Protein AF-A0AA88WA86-F1 (afdb_monomer_lite)

Foldseek 3Di:
DDDDPVQVVQAFAWPDDQVQQKTKHWHGWPDKDKDWDWDADPNDIDIKMWIKTKTKMKMFHADPVRHTPDIDIDIDIDGTDMPVCVPVD

pLDDT: mean 90.16, std 12.4, range [42.53, 98.31]

Secondary structure (DSSP, 8-state):
-PPPHHHHHHTT-EEEESGGGEEEEEEEEEEEEEEEEEEEETTEEEEEEEEEEEEEEEEEEE-TTS-EEEEEEEEEEEEEEEGGGTT--

Structure (mmCIF, N/CA/C/O backbone):
data_AF-A0AA88WA86-F1
#
_entry.id   AF-A0AA88WA86-F1
#
loop_
_atom_site.group_PDB
_atom_site.id
_atom_site.type_symbol
_atom_site.label_atom_id
_atom_site.label_alt_id
_atom_site.label_comp_id
_atom_site.label_asym_id
_atom_site.label_entity_id
_atom_site.label_seq_id
_atom_site.pdbx_PDB_ins_code
_atom_site.Cartn_x
_atom_site.Cartn_y
_atom_site.Cartn_z
_atom_site.occupancy
_atom_site.B_iso_or_equiv
_atom_site.auth_seq_id
_atom_site.auth_comp_id
_atom_site.auth_asym_id
_atom_site.auth_atom_id
_atom_site.pdbx_PDB_model_num
ATOM 1 N N . MET A 1 1 ? -3.921 -11.904 -19.759 1.00 42.53 1 MET A N 1
ATOM 2 C CA . MET A 1 1 ? -3.392 -10.720 -19.043 1.00 42.53 1 MET A CA 1
ATOM 3 C C . MET A 1 1 ? -2.849 -11.206 -17.714 1.00 42.53 1 MET A C 1
ATOM 5 O O . MET A 1 1 ? -3.634 -11.705 -16.923 1.00 42.53 1 MET A O 1
ATOM 9 N N . GLY A 1 2 ? -1.528 -11.195 -17.518 1.00 44.69 2 GLY A N 1
ATOM 10 C CA . GLY A 1 2 ? -0.915 -11.720 -16.295 1.00 44.69 2 GLY A CA 1
ATOM 11 C C . GLY A 1 2 ? -1.298 -10.865 -15.090 1.00 44.69 2 GLY A C 1
ATOM 12 O O . GLY A 1 2 ? -1.034 -9.665 -15.078 1.00 44.69 2 GLY A O 1
ATOM 13 N N . THR A 1 3 ? -1.943 -11.467 -14.098 1.00 44.59 3 THR A N 1
ATOM 14 C CA . THR A 1 3 ? -2.176 -10.848 -12.791 1.00 44.59 3 THR A CA 1
ATOM 15 C C . THR A 1 3 ? -0.827 -10.447 -12.199 1.00 44.59 3 THR A C 1
ATOM 17 O O . THR A 1 3 ? 0.100 -11.251 -12.129 1.00 44.59 3 THR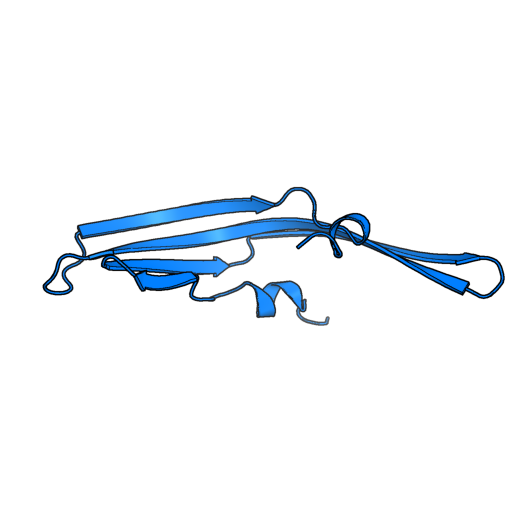 A O 1
ATOM 20 N N . SER A 1 4 ? -0.674 -9.167 -11.874 1.00 60.03 4 SER A N 1
ATOM 21 C CA . SER A 1 4 ? 0.633 -8.576 -11.600 1.00 60.0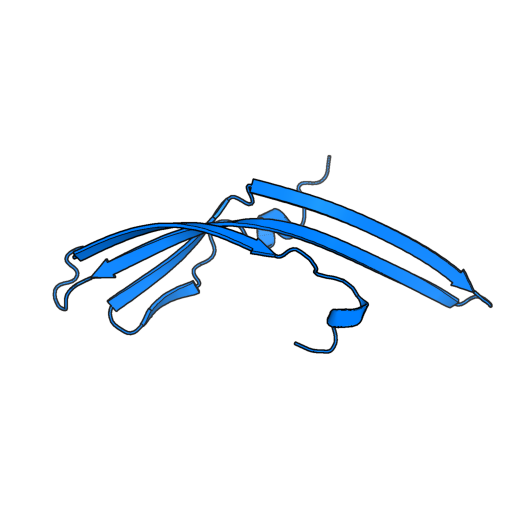3 4 SER A CA 1
ATOM 22 C C . SER A 1 4 ? 1.260 -9.133 -10.307 1.00 60.03 4 SER A C 1
ATOM 24 O O . SER A 1 4 ? 0.615 -9.117 -9.263 1.00 60.03 4 SER A O 1
ATOM 26 N N . SER A 1 5 ? 2.526 -9.575 -10.362 1.00 78.44 5 SER A N 1
ATOM 27 C CA . SER A 1 5 ? 3.281 -10.137 -9.217 1.00 78.44 5 SER A CA 1
ATOM 28 C C . SER A 1 5 ? 3.186 -9.281 -7.939 1.00 78.44 5 SER A C 1
ATOM 30 O O . SER A 1 5 ? 2.968 -9.796 -6.848 1.00 78.44 5 SER A O 1
ATOM 32 N N . VAL A 1 6 ? 3.227 -7.951 -8.081 1.00 83.44 6 VAL A N 1
ATOM 33 C CA . VAL A 1 6 ? 3.140 -6.989 -6.966 1.00 83.44 6 VAL A CA 1
ATOM 34 C C . VAL A 1 6 ? 1.816 -7.082 -6.201 1.00 83.44 6 VAL A C 1
ATOM 36 O O . VAL A 1 6 ? 1.820 -6.996 -4.979 1.00 83.44 6 VAL A O 1
ATOM 39 N N . THR A 1 7 ? 0.684 -7.285 -6.885 1.00 87.75 7 THR A N 1
ATOM 40 C CA . THR A 1 7 ? -0.618 -7.409 -6.208 1.00 87.75 7 THR A CA 1
ATOM 41 C C . THR A 1 7 ? -0.651 -8.656 -5.338 1.00 87.75 7 THR A C 1
ATOM 43 O O . THR A 1 7 ? -1.047 -8.583 -4.185 1.00 87.75 7 THR A O 1
ATOM 46 N N . THR A 1 8 ? -0.171 -9.789 -5.850 1.00 90.00 8 THR A N 1
ATOM 47 C CA . THR A 1 8 ? -0.102 -11.042 -5.084 1.00 90.00 8 THR A CA 1
ATOM 48 C C . THR A 1 8 ? 0.855 -10.944 -3.892 1.00 90.00 8 THR A C 1
ATOM 50 O O . THR A 1 8 ? 0.576 -11.501 -2.827 1.00 90.00 8 THR A O 1
ATOM 53 N N . LEU A 1 9 ? 1.972 -10.231 -4.065 1.00 91.25 9 LEU A N 1
ATOM 54 C CA . LEU A 1 9 ? 2.968 -10.027 -3.014 1.00 91.25 9 LEU A CA 1
ATOM 55 C C . LEU A 1 9 ? 2.470 -9.118 -1.891 1.00 91.25 9 LEU A C 1
ATOM 57 O O . LEU A 1 9 ? 2.827 -9.364 -0.746 1.00 91.25 9 LEU A O 1
ATOM 61 N N . LEU A 1 10 ? 1.666 -8.098 -2.201 1.00 93.44 10 LEU A N 1
ATOM 62 C CA . LEU A 1 10 ? 1.302 -7.055 -1.239 1.00 93.44 10 LEU A CA 1
ATOM 63 C C . LEU A 1 10 ? -0.139 -7.118 -0.743 1.00 93.44 10 LEU A C 1
ATOM 65 O O . LEU A 1 10 ? -0.408 -6.537 0.299 1.00 93.44 10 LEU A O 1
ATOM 69 N N . ALA A 1 11 ? -1.063 -7.774 -1.444 1.00 93.88 11 ALA A N 1
ATOM 70 C CA . ALA A 1 11 ? -2.445 -7.877 -0.985 1.00 93.88 11 ALA A CA 1
ATOM 71 C C . ALA A 1 11 ? -2.591 -8.907 0.142 1.00 93.88 11 ALA A C 1
ATOM 73 O O . ALA A 1 11 ? -1.954 -9.972 0.101 1.00 93.88 11 ALA A O 1
ATOM 74 N N . ASP A 1 12 ? -3.444 -8.577 1.113 1.00 95.44 12 ASP A N 1
ATOM 75 C CA . ASP A 1 12 ? -3.860 -9.443 2.222 1.00 95.44 12 ASP A CA 1
ATOM 76 C C . ASP A 1 12 ? -2.677 -10.073 2.983 1.00 95.44 12 ASP A C 1
ATOM 78 O O . ASP A 1 12 ? -2.610 -11.287 3.199 1.00 95.44 12 ASP A O 1
ATOM 82 N N . LYS A 1 13 ? -1.674 -9.257 3.326 1.00 96.56 13 LYS A N 1
ATOM 83 C CA . LYS A 1 13 ? -0.479 -9.686 4.061 1.00 96.56 13 LYS A CA 1
ATOM 84 C C . LYS A 1 13 ? -0.515 -9.175 5.498 1.00 96.56 13 LYS A C 1
ATOM 86 O O . LYS A 1 13 ? -0.660 -7.967 5.699 1.00 96.56 13 LYS A O 1
ATOM 91 N N . PRO A 1 14 ? -0.330 -10.053 6.498 1.00 96.69 14 PRO A N 1
ATOM 92 C CA . PRO A 1 14 ? -0.170 -9.611 7.873 1.00 96.69 14 PRO A CA 1
ATOM 93 C C . PRO A 1 14 ? 1.155 -8.852 8.023 1.00 96.69 14 PRO A C 1
ATOM 95 O O . PRO A 1 14 ? 2.197 -9.296 7.543 1.00 96.69 14 PRO A O 1
ATOM 98 N N . ILE A 1 15 ? 1.092 -7.705 8.691 1.00 96.06 15 ILE A N 1
ATOM 99 C CA . ILE A 1 15 ? 2.238 -6.893 9.114 1.00 96.06 15 ILE A CA 1
ATOM 100 C C . ILE A 1 15 ? 2.506 -7.143 10.601 1.00 96.06 15 ILE A C 1
ATOM 102 O O . ILE A 1 15 ? 3.636 -7.443 10.966 1.00 96.06 15 ILE A O 1
ATOM 106 N N . LEU A 1 16 ? 1.462 -7.062 11.434 1.00 97.56 16 LEU A N 1
ATOM 107 C CA . LEU A 1 16 ? 1.483 -7.420 12.855 1.00 97.56 16 LEU A CA 1
ATOM 108 C C . LEU A 1 16 ? 0.356 -8.412 13.139 1.00 97.56 16 LEU A C 1
ATOM 110 O O . LEU A 1 16 ? -0.744 -8.274 12.600 1.00 97.56 16 LEU A O 1
ATOM 114 N N . SER A 1 17 ? 0.634 -9.403 13.978 1.00 95.69 17 SER A N 1
ATOM 115 C CA . SER A 1 17 ? -0.274 -10.507 14.313 1.00 95.69 17 SER A CA 1
ATOM 116 C C . SER A 1 17 ? -0.450 -10.671 15.827 1.00 95.69 17 SER A C 1
ATOM 118 O O . SER A 1 17 ? -0.608 -11.790 16.313 1.00 95.69 17 SER A O 1
ATOM 120 N N . GLY A 1 18 ? -0.425 -9.561 16.570 1.00 95.00 18 GLY A N 1
ATOM 121 C CA . GLY A 1 18 ? -0.676 -9.521 18.013 1.00 95.00 18 GLY A CA 1
ATOM 122 C C . GLY A 1 18 ? 0.444 -8.890 18.841 1.00 95.00 18 GLY A C 1
ATOM 123 O O . GLY A 1 18 ? 0.345 -8.852 20.069 1.00 95.00 18 GLY A O 1
ATOM 124 N N . GLU A 1 19 ? 1.506 -8.375 18.218 1.00 96.56 19 GLU A N 1
ATOM 125 C CA . GLU A 1 19 ? 2.576 -7.666 18.916 1.00 96.56 19 GLU A CA 1
ATOM 126 C C . GLU A 1 19 ? 2.009 -6.440 19.648 1.00 96.56 19 GLU A C 1
ATOM 128 O O . GLU A 1 19 ? 1.482 -5.513 19.036 1.00 96.56 19 GLU A O 1
ATOM 133 N N . GLY A 1 20 ? 2.081 -6.442 20.983 1.00 95.19 20 GLY A N 1
ATOM 134 C CA . GLY A 1 20 ? 1.481 -5.382 21.801 1.00 95.19 20 GLY A CA 1
ATOM 135 C C . GLY A 1 20 ? -0.048 -5.302 21.692 1.00 95.19 20 GLY A C 1
ATOM 136 O O . GLY A 1 20 ? -0.602 -4.221 21.868 1.00 95.19 20 GLY A O 1
ATOM 137 N N . ASN A 1 21 ? -0.717 -6.422 21.389 1.00 96.81 21 ASN A N 1
ATOM 138 C CA . ASN A 1 21 ? -2.149 -6.509 21.077 1.00 96.81 21 ASN A CA 1
ATOM 139 C C . ASN A 1 21 ? -2.567 -5.687 19.843 1.00 96.81 21 ASN A C 1
ATOM 141 O O . ASN A 1 21 ? -3.720 -5.262 19.734 1.00 96.81 21 ASN A O 1
ATOM 145 N N . LEU A 1 22 ? -1.634 -5.455 18.916 1.00 97.56 22 LEU A N 1
ATOM 146 C CA . LEU A 1 22 ? -1.891 -4.797 17.641 1.00 97.56 22 LEU A CA 1
ATOM 147 C C . LEU A 1 22 ? -1.898 -5.820 16.509 1.00 97.56 22 LEU A C 1
ATOM 149 O O . LEU A 1 22 ? -1.025 -6.682 16.403 1.00 97.56 22 LEU A O 1
ATOM 153 N N . PHE A 1 23 ? -2.870 -5.673 15.625 1.00 97.88 23 PHE A N 1
ATOM 154 C CA . PHE A 1 23 ? -3.032 -6.471 14.423 1.00 97.88 23 PHE A CA 1
ATOM 155 C C . PHE A 1 23 ? -3.063 -5.514 13.249 1.00 97.88 23 PHE A C 1
ATOM 157 O O . PHE A 1 23 ? -3.871 -4.592 13.231 1.00 97.88 23 PHE A O 1
ATOM 164 N N . ILE A 1 24 ? -2.175 -5.694 12.281 1.00 98.19 24 ILE A N 1
ATOM 165 C CA . ILE A 1 24 ? -2.107 -4.836 11.097 1.00 98.19 24 ILE A CA 1
ATOM 166 C C . ILE A 1 24 ? -1.959 -5.741 9.892 1.00 98.19 24 ILE A C 1
ATOM 168 O O . ILE A 1 24 ? -1.128 -6.645 9.899 1.00 98.19 24 ILE A O 1
ATOM 172 N N . GLN A 1 25 ? -2.730 -5.479 8.847 1.00 98.12 25 GLN A N 1
ATOM 173 C CA . GLN A 1 25 ? -2.616 -6.171 7.573 1.00 98.12 25 GLN A CA 1
ATOM 174 C C . GLN A 1 25 ? -2.753 -5.193 6.415 1.00 98.12 25 GLN A C 1
ATOM 176 O O . GLN A 1 25 ? -3.457 -4.183 6.500 1.00 98.12 25 GLN A O 1
ATOM 181 N N . THR A 1 26 ? -2.093 -5.507 5.312 1.00 98.00 26 THR A N 1
ATOM 182 C CA . THR A 1 26 ? -2.403 -4.885 4.031 1.00 98.00 26 THR A CA 1
ATOM 183 C C . THR A 1 26 ? -3.745 -5.412 3.522 1.00 98.00 26 THR A C 1
ATOM 185 O O . THR A 1 26 ? -4.167 -6.511 3.879 1.00 98.00 26 THR A O 1
ATOM 188 N N . THR A 1 27 ? -4.426 -4.630 2.691 1.00 97.25 27 THR A N 1
ATOM 189 C CA . THR A 1 27 ? -5.702 -5.016 2.077 1.00 97.25 27 THR A CA 1
ATOM 190 C C . THR A 1 27 ? -5.519 -5.145 0.568 1.00 97.25 27 THR A C 1
ATOM 192 O O . THR A 1 27 ? -4.877 -6.082 0.098 1.00 97.25 27 THR A O 1
ATOM 195 N N . LYS A 1 28 ? -6.004 -4.178 -0.213 1.00 95.44 28 LYS A N 1
ATOM 196 C CA . LYS A 1 28 ? -5.870 -4.152 -1.670 1.00 95.44 28 LYS A CA 1
ATOM 197 C C . LYS A 1 28 ? -4.799 -3.173 -2.131 1.00 95.44 28 LYS A C 1
ATOM 199 O O . LYS A 1 28 ? -4.577 -2.121 -1.539 1.00 95.44 28 LYS A O 1
ATOM 204 N N . VAL A 1 29 ? -4.177 -3.502 -3.259 1.00 95.00 29 VAL A N 1
ATOM 205 C CA . VAL A 1 29 ? -3.370 -2.547 -4.021 1.00 95.00 29 VAL A CA 1
ATOM 206 C C . VAL A 1 29 ? -4.320 -1.663 -4.829 1.00 95.00 29 VAL A C 1
ATOM 208 O O . VAL A 1 29 ? -4.970 -2.149 -5.752 1.00 95.00 29 VAL A O 1
ATOM 211 N N . GLU A 1 30 ? -4.406 -0.382 -4.477 1.00 94.88 30 GLU A N 1
ATOM 212 C CA . GLU A 1 30 ? -5.329 0.581 -5.097 1.00 94.88 30 GLU A CA 1
ATOM 213 C C . GLU A 1 30 ? -4.830 1.068 -6.453 1.00 94.88 30 GLU A C 1
ATOM 215 O O . GLU A 1 30 ? -5.589 1.209 -7.410 1.00 94.88 30 GLU A O 1
ATOM 220 N N . LYS A 1 31 ? -3.528 1.341 -6.534 1.00 93.56 31 LYS A N 1
ATOM 221 C CA . LYS A 1 31 ? -2.904 1.932 -7.714 1.00 93.56 31 LYS A CA 1
ATOM 222 C C . LYS A 1 31 ? -1.503 1.377 -7.875 1.00 93.56 31 LYS A C 1
ATOM 224 O O . LYS A 1 31 ? -0.769 1.267 -6.897 1.00 93.56 31 LYS A O 1
ATOM 229 N N . VAL A 1 32 ? -1.124 1.060 -9.112 1.00 92.25 32 VAL A N 1
ATOM 230 C CA . VAL A 1 32 ? 0.276 0.817 -9.464 1.00 92.25 32 VAL A CA 1
ATOM 231 C C . VAL A 1 32 ? 0.592 1.474 -10.795 1.00 92.25 32 VAL A C 1
ATOM 233 O O . VAL A 1 32 ? 0.022 1.108 -11.821 1.00 92.25 32 VAL A O 1
ATOM 236 N N . GLU A 1 33 ? 1.539 2.399 -10.778 1.00 92.69 33 GLU A N 1
ATOM 237 C CA . GLU A 1 33 ? 2.151 2.986 -11.965 1.00 92.69 33 GLU A CA 1
ATOM 238 C C . GLU A 1 33 ? 3.534 2.369 -12.132 1.00 92.69 33 GLU A C 1
ATOM 240 O O . GLU A 1 33 ? 4.283 2.243 -11.162 1.00 92.69 33 GLU A O 1
ATOM 245 N N . ARG A 1 34 ? 3.853 1.909 -13.345 1.00 87.88 34 ARG A N 1
ATOM 246 C CA . ARG A 1 34 ? 5.091 1.174 -13.615 1.00 87.88 34 ARG A CA 1
ATOM 247 C C . ARG A 1 34 ? 5.721 1.646 -14.901 1.00 87.88 34 ARG A C 1
ATOM 249 O O . ARG A 1 34 ? 5.063 1.697 -15.936 1.00 87.88 34 ARG A O 1
ATOM 256 N N . GLU A 1 35 ? 7.020 1.848 -14.830 1.00 85.62 35 GLU A N 1
ATOM 257 C CA . GLU A 1 35 ? 7.890 2.051 -15.971 1.00 85.62 35 GLU A CA 1
ATOM 258 C C . GLU A 1 35 ? 9.008 1.019 -15.858 1.00 85.62 35 GLU A C 1
ATOM 260 O O . GLU A 1 35 ? 9.659 0.908 -14.824 1.00 85.62 35 GLU A O 1
ATOM 265 N N . ALA A 1 36 ? 9.209 0.214 -16.894 1.00 88.12 36 ALA A N 1
ATOM 266 C CA . ALA A 1 36 ? 10.315 -0.730 -16.961 1.00 88.12 36 ALA A CA 1
ATOM 267 C C . ALA A 1 36 ? 11.018 -0.540 -18.297 1.00 88.12 36 ALA A C 1
ATOM 269 O O . ALA A 1 36 ? 10.364 -0.398 -19.332 1.00 88.12 36 ALA A O 1
ATOM 270 N N . TYR A 1 37 ? 12.344 -0.535 -18.275 1.00 87.19 37 TYR A N 1
ATOM 271 C CA . TYR A 1 37 ? 13.157 -0.349 -19.462 1.00 87.19 37 TYR A CA 1
ATOM 272 C C . TYR A 1 37 ? 14.304 -1.349 -19.494 1.00 87.19 37 TYR A C 1
ATOM 274 O O . TYR A 1 37 ? 14.775 -1.847 -18.472 1.00 87.19 37 TYR A O 1
ATOM 282 N N . VAL A 1 38 ? 14.756 -1.647 -20.707 1.00 92.12 38 VAL A N 1
ATOM 283 C CA . VAL A 1 38 ? 15.918 -2.494 -20.941 1.00 92.12 38 VAL A CA 1
ATOM 284 C C . VAL A 1 38 ? 16.793 -1.801 -21.969 1.00 92.12 38 VAL A C 1
ATOM 286 O O . VAL A 1 38 ? 16.405 -1.646 -23.124 1.00 92.12 38 VAL A O 1
ATOM 289 N N . ASN A 1 39 ? 17.981 -1.389 -21.544 1.00 91.25 39 ASN A N 1
ATOM 290 C CA . ASN A 1 39 ? 18.989 -0.806 -22.417 1.00 91.25 39 ASN A CA 1
ATOM 291 C C . ASN A 1 39 ? 20.093 -1.825 -22.693 1.00 91.25 39 ASN A C 1
ATOM 293 O O . ASN A 1 39 ? 20.539 -2.521 -21.786 1.00 91.25 39 ASN A O 1
ATOM 297 N N . VAL A 1 40 ? 20.583 -1.901 -23.932 1.00 93.44 40 VAL A N 1
ATOM 298 C CA . VAL A 1 40 ? 21.724 -2.761 -24.283 1.00 93.44 40 VAL A CA 1
ATOM 299 C C . VAL A 1 40 ? 22.925 -1.890 -24.627 1.00 93.44 40 VAL A C 1
ATOM 301 O O . VAL A 1 40 ? 22.889 -1.109 -25.575 1.00 93.44 40 VAL A O 1
ATOM 304 N N . ARG A 1 41 ? 24.017 -2.025 -23.867 1.00 94.31 41 ARG A N 1
ATOM 305 C CA . ARG A 1 41 ? 25.250 -1.249 -24.062 1.00 94.31 41 ARG A CA 1
ATOM 306 C C . ARG A 1 41 ? 26.460 -2.171 -24.056 1.00 94.31 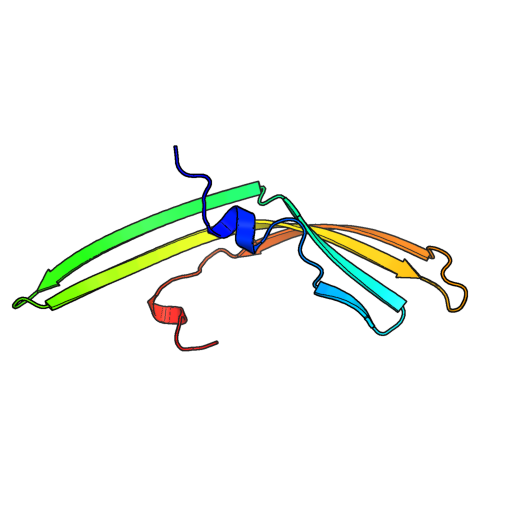41 ARG A C 1
ATOM 308 O O . ARG A 1 41 ? 26.727 -2.844 -23.066 1.00 94.31 41 ARG A O 1
ATOM 315 N N . LYS A 1 42 ? 27.224 -2.179 -25.156 1.00 95.00 42 LYS A N 1
ATOM 316 C CA . LYS A 1 42 ? 28.422 -3.031 -25.326 1.00 95.00 42 LYS A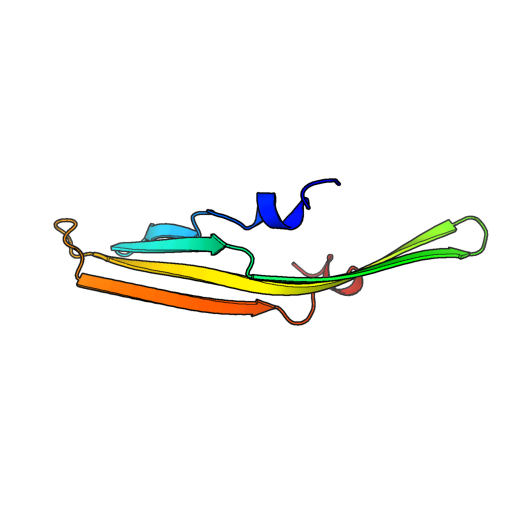 CA 1
ATOM 317 C C . LYS A 1 42 ? 28.143 -4.515 -25.014 1.00 95.00 42 LYS A C 1
ATOM 319 O O . LYS A 1 42 ? 28.907 -5.157 -24.303 1.00 95.00 42 LYS A O 1
ATOM 324 N N . GLY A 1 43 ? 27.004 -5.025 -25.485 1.00 94.00 43 GLY A N 1
ATOM 325 C CA . GLY A 1 43 ? 2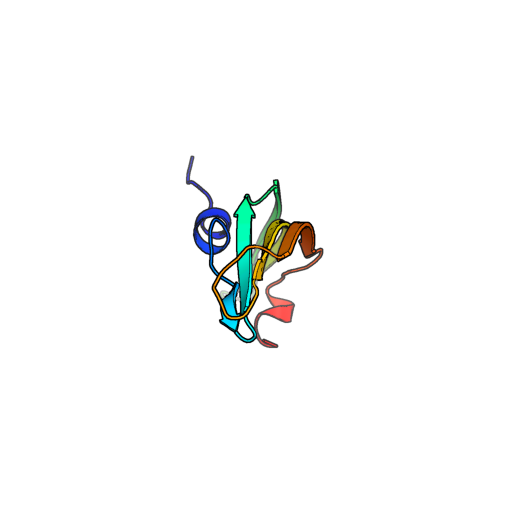6.576 -6.408 -25.247 1.00 94.00 43 GLY A CA 1
ATOM 326 C C . GLY A 1 43 ? 26.069 -6.705 -23.830 1.00 94.00 43 GLY A C 1
ATOM 327 O O . GLY A 1 43 ? 25.665 -7.833 -23.571 1.00 94.00 43 GLY A O 1
ATOM 328 N N . LYS A 1 44 ? 26.051 -5.723 -22.917 1.00 92.94 44 LYS A N 1
ATOM 329 C CA . LYS A 1 44 ? 25.463 -5.870 -21.580 1.00 92.94 44 LYS A CA 1
ATOM 330 C C . LYS A 1 44 ? 24.024 -5.371 -21.569 1.00 92.94 44 LYS A C 1
ATOM 332 O O . LYS A 1 44 ? 23.746 -4.296 -22.099 1.00 92.94 44 LYS A O 1
ATOM 337 N N . ILE A 1 45 ? 23.144 -6.140 -20.937 1.00 93.25 45 ILE A N 1
ATOM 338 C CA . ILE A 1 45 ? 21.762 -5.754 -20.644 1.00 93.25 45 ILE A CA 1
ATOM 339 C C . ILE A 1 45 ? 21.766 -4.906 -19.368 1.00 93.25 45 ILE A C 1
ATOM 341 O O . ILE A 1 45 ? 22.357 -5.302 -18.366 1.00 93.25 45 ILE A O 1
ATOM 345 N N . ILE A 1 46 ? 21.118 -3.747 -19.420 1.00 89.94 46 ILE A N 1
ATOM 346 C CA . ILE A 1 46 ? 20.901 -2.826 -18.305 1.00 89.94 46 ILE A CA 1
ATOM 347 C C . ILE A 1 46 ? 19.384 -2.729 -18.116 1.00 89.94 46 ILE A C 1
ATOM 349 O O . ILE A 1 46 ? 18.734 -1.948 -18.821 1.00 89.94 46 ILE A O 1
ATOM 353 N N . PRO A 1 47 ? 18.800 -3.577 -17.258 1.00 91.12 47 PRO A N 1
ATOM 354 C CA . PRO A 1 47 ? 17.410 -3.428 -16.874 1.00 91.12 47 PRO A CA 1
ATOM 355 C C . PRO A 1 47 ? 17.283 -2.260 -15.896 1.00 91.12 47 PRO A C 1
ATOM 357 O O . PRO A 1 47 ? 18.177 -2.043 -15.085 1.00 91.12 47 PRO A O 1
ATOM 360 N N . GLY A 1 48 ? 16.159 -1.561 -15.948 1.00 91.19 48 GLY A N 1
ATOM 361 C CA . GLY A 1 48 ? 15.754 -0.657 -14.886 1.00 91.19 48 GLY A CA 1
ATOM 362 C C . GLY A 1 48 ? 14.243 -0.621 -14.757 1.00 91.19 48 GLY A C 1
ATOM 363 O O . GLY A 1 48 ? 13.506 -0.976 -15.686 1.00 91.19 48 GLY A O 1
ATOM 364 N N . TYR A 1 49 ? 13.773 -0.248 -13.577 1.00 91.12 49 TYR A N 1
ATOM 365 C CA . TYR A 1 49 ? 12.351 -0.166 -13.289 1.00 91.12 49 TYR A CA 1
ATOM 366 C C . TYR A 1 49 ? 12.068 0.967 -12.319 1.00 91.12 49 TYR A C 1
ATOM 368 O O . TYR A 1 49 ? 12.878 1.293 -11.465 1.00 91.12 49 TYR A O 1
ATOM 376 N N . LYS A 1 50 ? 10.871 1.527 -12.422 1.00 91.44 50 LYS A N 1
ATOM 377 C CA . LYS A 1 50 ? 10.322 2.513 -11.507 1.00 91.44 50 LYS A CA 1
ATOM 378 C C . LYS A 1 50 ? 8.865 2.175 -11.260 1.00 91.44 50 LYS A C 1
ATOM 380 O O . LYS A 1 50 ? 8.099 1.934 -12.193 1.00 91.44 50 LYS A O 1
ATOM 385 N N . ILE A 1 51 ? 8.488 2.134 -9.993 1.00 92.06 51 ILE A N 1
ATOM 386 C CA . ILE A 1 51 ? 7.146 1.799 -9.543 1.00 92.06 51 ILE A CA 1
ATOM 387 C C . ILE A 1 51 ? 6.701 2.862 -8.541 1.00 92.06 51 ILE A C 1
ATOM 389 O O . ILE A 1 51 ? 7.439 3.197 -7.617 1.00 92.06 51 ILE A O 1
ATOM 393 N N . SER A 1 52 ? 5.484 3.363 -8.722 1.00 93.94 52 SER A N 1
ATOM 394 C CA . SER A 1 52 ? 4.733 4.102 -7.707 1.00 93.94 52 SER A CA 1
ATOM 395 C C . SER A 1 52 ? 3.495 3.281 -7.360 1.00 93.94 52 SER A C 1
ATOM 397 O O . SER A 1 52 ? 2.844 2.740 -8.262 1.00 93.94 52 SER A O 1
ATOM 399 N N . LEU A 1 53 ? 3.188 3.122 -6.072 1.00 94.31 53 LEU A N 1
ATOM 400 C CA . LEU A 1 53 ? 2.036 2.332 -5.640 1.00 94.31 53 LEU A CA 1
ATOM 401 C C . LEU A 1 53 ? 1.282 2.968 -4.476 1.00 94.31 53 LEU A C 1
ATOM 403 O O . LEU A 1 53 ? 1.873 3.574 -3.586 1.00 94.31 53 LEU A O 1
ATOM 407 N N . THR A 1 54 ? -0.027 2.744 -4.465 1.00 96.62 54 THR A N 1
ATOM 408 C CA . THR A 1 54 ? -0.913 3.051 -3.340 1.00 96.62 54 THR A CA 1
ATOM 409 C C . THR A 1 54 ? -1.485 1.738 -2.820 1.00 96.62 54 THR A C 1
ATOM 411 O O . THR A 1 54 ? -2.038 0.951 -3.594 1.00 96.62 54 THR A O 1
ATOM 414 N N . LEU A 1 55 ? -1.341 1.488 -1.522 1.00 97.12 55 LEU A N 1
ATOM 415 C CA . LEU A 1 55 ? -1.729 0.246 -0.857 1.00 97.12 55 LEU A CA 1
ATOM 416 C C . LEU A 1 55 ? -2.663 0.552 0.312 1.00 97.12 55 LEU A C 1
ATOM 418 O O . LEU A 1 55 ? -2.377 1.426 1.126 1.00 97.12 55 LEU A O 1
ATOM 422 N N . GLY A 1 56 ? -3.770 -0.175 0.406 1.00 98.12 56 GLY A N 1
ATOM 423 C CA . GLY A 1 56 ? -4.638 -0.121 1.573 1.00 98.12 56 GLY A CA 1
ATOM 424 C C . GLY A 1 56 ? -4.077 -0.929 2.741 1.00 98.12 56 GLY A C 1
ATOM 425 O O . GLY A 1 56 ? -3.426 -1.960 2.550 1.00 98.12 56 GLY A O 1
ATOM 426 N N . TRP A 1 57 ? -4.361 -0.478 3.957 1.00 98.31 57 TRP A N 1
ATOM 427 C CA . TRP A 1 57 ? -4.082 -1.208 5.188 1.00 98.31 57 TRP A CA 1
ATOM 428 C C . TRP A 1 57 ? -5.259 -1.100 6.155 1.00 98.31 57 TRP A C 1
ATOM 430 O O . TRP A 1 57 ? -6.026 -0.136 6.126 1.00 98.31 57 TRP A O 1
ATOM 440 N N . ALA A 1 58 ? -5.384 -2.103 7.014 1.00 98.25 58 ALA A N 1
ATOM 441 C CA . ALA A 1 58 ? -6.320 -2.124 8.123 1.00 98.25 58 ALA A CA 1
ATOM 442 C C . ALA A 1 58 ? -5.582 -2.537 9.396 1.00 98.25 58 ALA A C 1
ATOM 444 O O . ALA A 1 58 ? -4.712 -3.411 9.367 1.00 98.25 58 ALA A O 1
ATOM 445 N N . GLY A 1 59 ? -5.929 -1.894 10.504 1.00 98.06 59 GLY A N 1
ATOM 446 C CA . GLY A 1 59 ? -5.364 -2.157 11.814 1.00 98.06 59 GLY A CA 1
ATOM 447 C C . GLY A 1 59 ? -6.437 -2.304 12.880 1.00 98.06 59 GLY A C 1
ATOM 448 O O . GLY A 1 59 ? -7.493 -1.676 12.817 1.00 98.06 59 GLY A O 1
ATOM 449 N N . GLU A 1 60 ? -6.143 -3.124 13.876 1.00 98.31 60 GLU A N 1
ATOM 450 C CA . GLU A 1 60 ? -6.974 -3.359 15.042 1.00 98.31 60 GLU A CA 1
ATOM 451 C C . GLU A 1 60 ? -6.106 -3.394 16.302 1.00 98.31 60 GLU A C 1
ATOM 453 O O . GLU A 1 60 ? -5.068 -4.051 16.337 1.00 98.31 60 GLU A O 1
ATOM 458 N N . ALA A 1 61 ? -6.545 -2.688 17.341 1.00 98.06 61 ALA A N 1
ATOM 459 C CA . ALA A 1 61 ? -5.984 -2.784 18.681 1.00 98.06 61 ALA A CA 1
ATOM 460 C C . ALA A 1 61 ? -6.952 -3.559 19.573 1.00 98.06 61 ALA A C 1
ATOM 462 O O . ALA A 1 61 ? -8.158 -3.296 19.548 1.00 98.06 61 ALA A O 1
ATOM 463 N N . GLN A 1 62 ? -6.425 -4.479 20.375 1.00 98.00 62 GLN A N 1
ATOM 464 C CA . GLN A 1 62 ? -7.203 -5.288 21.308 1.00 98.00 62 GLN A CA 1
ATOM 465 C C . GLN A 1 62 ? -6.747 -5.083 22.756 1.00 98.00 62 GLN A C 1
ATOM 467 O O . GLN A 1 62 ? -5.611 -4.688 23.028 1.00 98.00 62 GLN A O 1
ATOM 472 N N . ASP A 1 63 ? -7.645 -5.337 23.704 1.00 96.19 63 ASP A N 1
ATOM 473 C CA . ASP A 1 63 ? -7.281 -5.450 25.115 1.00 96.19 63 ASP A CA 1
ATOM 474 C C . ASP A 1 63 ? -6.656 -6.823 25.429 1.00 96.19 63 ASP A C 1
ATOM 476 O O . ASP A 1 63 ? -6.541 -7.700 24.573 1.00 96.19 63 ASP A O 1
ATOM 480 N N . ALA A 1 64 ? -6.258 -7.032 26.686 1.00 94.00 64 ALA A N 1
ATOM 481 C CA . ALA A 1 64 ? -5.663 -8.295 27.129 1.00 94.00 64 ALA A CA 1
ATOM 482 C C . ALA A 1 64 ? -6.628 -9.500 27.082 1.00 94.00 64 ALA A C 1
ATOM 484 O O . ALA A 1 64 ? -6.180 -10.639 27.206 1.00 94.00 64 ALA A O 1
ATOM 485 N N . ALA A 1 65 ? -7.933 -9.267 26.931 1.00 94.12 65 ALA A N 1
ATOM 486 C CA . ALA A 1 65 ? -8.951 -10.303 26.790 1.00 94.12 65 ALA A CA 1
ATOM 487 C C . ALA A 1 65 ? -9.311 -10.577 25.314 1.00 94.12 65 ALA A C 1
ATOM 489 O O . ALA A 1 65 ? -10.162 -11.426 25.049 1.00 94.12 65 ALA A O 1
ATOM 490 N N . GLY A 1 66 ? -8.659 -9.896 24.362 1.00 92.50 66 GLY A N 1
ATOM 491 C CA . GLY A 1 66 ? -8.915 -10.026 22.926 1.00 92.50 66 GLY A CA 1
ATOM 492 C C . GLY A 1 66 ? -10.110 -9.206 22.433 1.00 92.50 66 GLY A C 1
ATOM 493 O O . GLY A 1 66 ? -10.562 -9.400 21.304 1.00 92.50 66 GLY A O 1
ATOM 494 N N . ASN A 1 67 ? -10.649 -8.294 23.249 1.00 95.44 67 ASN A N 1
ATOM 495 C CA . ASN A 1 67 ? -11.737 -7.426 22.812 1.00 95.44 67 ASN A CA 1
ATOM 496 C C . ASN A 1 67 ? -11.188 -6.294 21.947 1.00 95.44 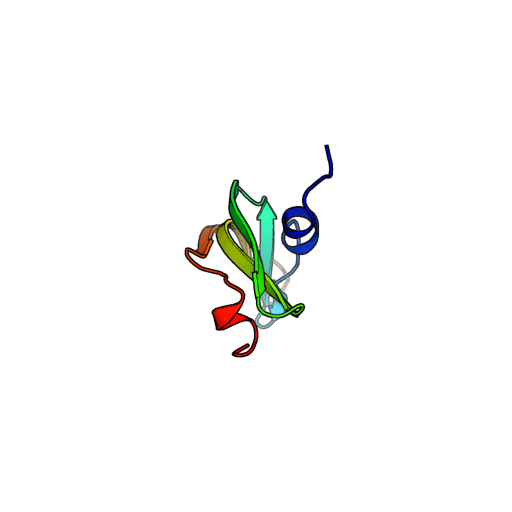67 ASN A C 1
ATOM 498 O O . ASN A 1 67 ? -10.214 -5.635 22.309 1.00 95.44 67 ASN A O 1
ATOM 502 N N . SER A 1 68 ? -11.862 -6.035 20.829 1.00 96.31 68 SER A N 1
ATOM 503 C CA . SER A 1 68 ? -11.535 -4.930 19.928 1.00 96.31 68 SER A CA 1
ATOM 504 C C . SER A 1 68 ? -11.721 -3.582 20.631 1.00 96.31 68 SER A C 1
ATOM 506 O O . SER A 1 68 ? -12.833 -3.242 21.038 1.00 96.31 68 SER A O 1
ATOM 508 N N . LEU A 1 69 ? -10.639 -2.815 20.763 1.00 97.00 69 LEU A N 1
ATOM 509 C CA . LEU A 1 69 ? -10.646 -1.462 21.324 1.00 97.00 69 LEU A CA 1
ATOM 510 C C . LEU A 1 69 ? -10.816 -0.405 20.233 1.00 97.00 69 LEU A C 1
ATOM 512 O O . LEU A 1 69 ? -11.553 0.564 20.409 1.00 97.00 69 LEU A O 1
ATOM 516 N N . LEU A 1 70 ? -10.116 -0.581 19.111 1.00 97.44 70 LEU A N 1
ATOM 517 C CA . LEU A 1 70 ? -10.132 0.351 17.991 1.00 97.44 70 LEU A CA 1
ATOM 518 C C . LEU A 1 70 ? -9.840 -0.389 16.690 1.00 97.44 70 LEU A C 1
ATOM 520 O O . LEU A 1 70 ? -8.967 -1.254 16.653 1.00 97.44 70 LEU A O 1
ATOM 524 N N . LYS A 1 71 ? -10.516 0.018 15.616 1.00 97.75 71 LYS A N 1
ATOM 525 C CA . LYS A 1 71 ? -10.151 -0.339 14.245 1.00 97.75 71 LYS A CA 1
ATOM 526 C C . LYS A 1 71 ? -9.838 0.927 13.460 1.00 97.75 71 LYS A C 1
ATOM 528 O O . LYS A 1 71 ? -10.490 1.951 13.654 1.00 97.75 71 LYS A O 1
ATOM 533 N N . ALA A 1 72 ? -8.851 0.842 12.584 1.00 97.88 72 ALA A N 1
ATOM 534 C CA . ALA A 1 72 ? -8.475 1.906 11.670 1.00 97.88 72 ALA A CA 1
ATOM 535 C C . ALA A 1 72 ? -8.211 1.322 10.284 1.00 97.88 72 ALA A C 1
ATOM 537 O O . ALA A 1 72 ? -7.762 0.186 10.149 1.00 97.88 72 ALA A O 1
ATOM 538 N N . GLU A 1 73 ? -8.469 2.116 9.259 1.00 98.19 73 GLU A N 1
ATOM 539 C CA . GLU A 1 73 ? -8.138 1.798 7.878 1.00 98.19 73 GLU A CA 1
ATOM 540 C C . GLU A 1 73 ? -7.519 3.022 7.220 1.00 98.19 73 GLU A C 1
ATOM 542 O O . GLU A 1 73 ? -7.760 4.163 7.627 1.00 98.19 73 GLU A O 1
ATOM 547 N N . GLY A 1 74 ? -6.694 2.792 6.210 1.00 98.00 74 GLY A N 1
ATOM 548 C CA . GLY A 1 74 ? -6.055 3.881 5.502 1.00 98.00 74 GLY A CA 1
ATOM 549 C C . GLY A 1 74 ? -5.332 3.429 4.254 1.00 98.00 74 GLY A C 1
ATOM 550 O O . GLY A 1 74 ? -5.307 2.251 3.897 1.00 98.00 74 GLY A O 1
ATOM 551 N N . LEU A 1 75 ? -4.725 4.410 3.596 1.00 98.12 75 LEU A N 1
ATOM 552 C CA . LEU A 1 75 ? -3.883 4.211 2.430 1.00 98.12 75 LEU A CA 1
ATOM 553 C C . LEU A 1 75 ? -2.449 4.595 2.780 1.00 98.12 75 LEU A C 1
ATOM 555 O O . LEU A 1 75 ? -2.215 5.567 3.499 1.00 98.12 75 LEU A O 1
ATOM 559 N N . VAL A 1 76 ? -1.494 3.838 2.253 1.00 96.94 76 VAL A N 1
ATOM 560 C CA . VAL A 1 76 ? -0.082 4.204 2.217 1.00 96.94 76 VAL A CA 1
ATOM 561 C C . VAL A 1 76 ? 0.337 4.394 0.766 1.00 96.94 76 VAL A C 1
ATOM 563 O O . VAL A 1 76 ? 0.075 3.551 -0.094 1.00 96.94 76 VAL A O 1
ATOM 566 N N . GLU A 1 77 ? 0.975 5.524 0.491 1.00 96.06 77 GLU A N 1
ATOM 567 C CA . GLU A 1 77 ? 1.549 5.831 -0.813 1.00 96.06 77 GLU A CA 1
ATOM 568 C C . GLU A 1 77 ? 3.057 5.612 -0.764 1.00 96.06 77 GLU A C 1
ATOM 570 O O . GLU A 1 77 ? 3.752 6.157 0.094 1.00 96.06 77 GLU A O 1
ATOM 575 N N . ILE A 1 78 ? 3.565 4.813 -1.699 1.00 93.56 78 ILE A N 1
ATOM 576 C CA . ILE A 1 78 ? 4.995 4.611 -1.909 1.00 93.56 78 ILE A CA 1
ATOM 577 C C . ILE A 1 78 ? 5.323 5.211 -3.278 1.00 93.56 78 ILE A C 1
ATOM 579 O O . ILE A 1 78 ? 5.125 4.554 -4.304 1.00 93.56 78 ILE A O 1
ATOM 583 N N . PRO A 1 79 ? 5.790 6.471 -3.317 1.00 92.25 79 PRO A N 1
ATOM 584 C CA . PRO A 1 79 ? 5.885 7.232 -4.560 1.00 92.25 79 PRO A CA 1
ATOM 585 C C . PRO A 1 79 ? 7.038 6.778 -5.464 1.00 92.25 79 PRO A C 1
ATOM 587 O O . PRO A 1 79 ? 7.067 7.135 -6.642 1.00 92.25 79 PRO A O 1
ATOM 590 N N . TYR A 1 80 ? 8.015 6.036 -4.926 1.00 90.38 80 TYR A N 1
ATOM 591 C CA . TYR A 1 80 ? 9.214 5.663 -5.670 1.00 90.38 80 TYR A CA 1
ATOM 592 C C . TYR A 1 80 ? 9.867 4.372 -5.161 1.00 90.38 80 TYR A C 1
ATOM 594 O O . TYR A 1 80 ? 10.531 4.358 -4.126 1.00 90.38 80 TYR A O 1
ATOM 602 N N . ILE A 1 81 ? 9.727 3.301 -5.941 1.00 89.69 81 ILE A N 1
ATOM 603 C CA . ILE A 1 81 ? 10.496 2.059 -5.824 1.00 89.69 81 ILE A CA 1
ATOM 604 C C . ILE A 1 81 ? 11.186 1.833 -7.169 1.00 89.69 81 ILE A C 1
ATOM 606 O O . ILE A 1 81 ? 10.507 1.592 -8.168 1.00 89.69 81 ILE A O 1
ATOM 610 N N . ALA A 1 82 ? 12.512 1.909 -7.210 1.00 90.19 82 ALA A N 1
ATOM 611 C CA . ALA A 1 82 ? 13.280 1.694 -8.431 1.00 90.19 82 ALA A CA 1
ATOM 612 C C . ALA A 1 82 ? 14.475 0.759 -8.202 1.00 90.19 82 ALA A C 1
ATOM 614 O O . ALA A 1 82 ? 14.812 0.422 -7.063 1.00 90.19 82 ALA A O 1
ATOM 615 N N . ASP A 1 83 ? 15.086 0.301 -9.294 1.00 86.00 83 ASP A N 1
ATOM 616 C CA . ASP A 1 83 ? 16.279 -0.553 -9.270 1.00 86.00 83 ASP A CA 1
ATOM 617 C C . ASP A 1 83 ? 17.462 0.118 -8.556 1.00 86.00 83 ASP A C 1
ATOM 619 O O . ASP A 1 83 ? 18.224 -0.547 -7.858 1.00 86.00 83 ASP A O 1
ATOM 623 N N . GLU A 1 84 ? 17.556 1.446 -8.636 1.00 80.94 84 GLU A N 1
ATOM 624 C CA . GLU A 1 84 ? 18.571 2.259 -7.953 1.00 80.94 84 GLU A CA 1
ATOM 625 C C . GLU A 1 84 ? 18.542 2.097 -6.421 1.00 80.94 84 GLU A C 1
ATOM 627 O O . GLU A 1 84 ? 19.576 2.165 -5.753 1.00 80.94 84 GLU A O 1
ATOM 632 N N . ASN A 1 85 ? 17.358 1.853 -5.860 1.00 78.00 85 ASN A N 1
ATOM 633 C CA . ASN A 1 85 ? 17.099 1.696 -4.431 1.00 78.00 85 ASN A CA 1
ATOM 634 C C . ASN A 1 85 ? 17.018 0.217 -4.014 1.00 78.00 85 ASN A C 1
ATOM 636 O O . ASN A 1 85 ? 16.953 -0.075 -2.821 1.00 78.00 85 ASN A O 1
ATOM 640 N N . ALA A 1 86 ? 17.067 -0.727 -4.960 1.00 71.19 86 ALA A N 1
ATOM 641 C CA . ALA A 1 86 ? 16.895 -2.159 -4.698 1.00 71.19 86 ALA A CA 1
ATOM 642 C C . ALA A 1 86 ? 18.020 -2.792 -3.861 1.00 71.19 86 ALA A C 1
ATOM 644 O O . ALA A 1 86 ? 17.861 -3.896 -3.351 1.00 71.19 86 ALA A O 1
ATOM 645 N N . HIS A 1 87 ? 19.162 -2.114 -3.734 1.00 67.69 87 HIS A N 1
ATOM 646 C CA . HIS A 1 87 ? 20.342 -2.599 -3.010 1.00 67.69 87 HIS A CA 1
ATOM 647 C C . HIS A 1 87 ? 20.557 -1.917 -1.653 1.00 67.69 87 HIS A C 1
ATOM 649 O O . HIS A 1 87 ? 21.589 -2.135 -1.022 1.00 67.69 87 HIS A O 1
ATOM 655 N N . GLN A 1 88 ? 19.627 -1.056 -1.233 1.00 57.16 88 GLN A N 1
ATOM 656 C CA . GLN A 1 88 ? 19.747 -0.243 -0.017 1.00 57.16 88 GLN A CA 1
ATOM 657 C C . GLN A 1 88 ? 18.767 -0.656 1.093 1.00 57.16 88 GLN A C 1
ATOM 659 O O . GLN A 1 88 ? 18.637 0.065 2.080 1.00 57.16 88 GLN A O 1
ATOM 664 N N . ILE A 1 89 ? 18.084 -1.793 0.929 1.00 47.81 89 ILE A N 1
ATOM 665 C CA . ILE A 1 89 ? 17.106 -2.348 1.876 1.00 47.81 89 ILE A CA 1
ATOM 666 C C . ILE A 1 89 ? 17.596 -3.707 2.367 1.00 47.81 89 ILE A C 1
ATOM 668 O O . ILE A 1 89 ? 18.080 -4.483 1.510 1.00 47.81 89 ILE A O 1
#

Organism: NCBI:txid1293975

Radius of gyration: 17.96 Å; chains: 1; bounding box: 40×19×52 Å

InterPro domains:
  IPR015310 Activator of Hsp90 ATPase AHSA1-like, N-terminal [PF09229] (8-86)
  IPR015310 Activator of Hsp90 ATPase AHSA1-like, N-terminal [PTHR13009] (6-86)
  IPR036338 Activator of Hsp90 ATPase, Aha1 [G3DSA:3.15.10.20] (2-88)
  IPR036338 Activator of Hsp90 ATPase, Aha1 [SSF103111] (24-86)

Sequence (89 aa):
MGTSSVTTLLADKPILSGEGNLFIQTTKVEKVEREAYVNVRKGKIIPGYKISLTLGWAGEAQDAAGNSLLKAEGLVEIPYIADENAHQI